Protein AF-A0A817W5U3-F1 (afdb_monomer_lite)

Structure (mmCIF, N/CA/C/O backbone):
data_AF-A0A817W5U3-F1
#
_entry.id   AF-A0A817W5U3-F1
#
loop_
_atom_site.group_PDB
_atom_site.id
_atom_site.type_symbol
_atom_site.label_atom_id
_atom_site.label_alt_id
_atom_site.label_comp_id
_atom_site.label_asym_id
_atom_site.label_entity_id
_atom_site.label_seq_id
_atom_site.pdbx_PDB_ins_code
_atom_site.Cartn_x
_atom_site.Cartn_y
_atom_site.Cartn_z
_atom_site.occupancy
_atom_site.B_iso_or_equiv
_atom_site.auth_seq_id
_atom_site.auth_comp_id
_atom_site.auth_asym_id
_atom_site.auth_atom_id
_atom_site.pdbx_PDB_model_num
ATOM 1 N N . MET A 1 1 ? 8.513 -3.688 8.263 1.00 53.25 1 MET A N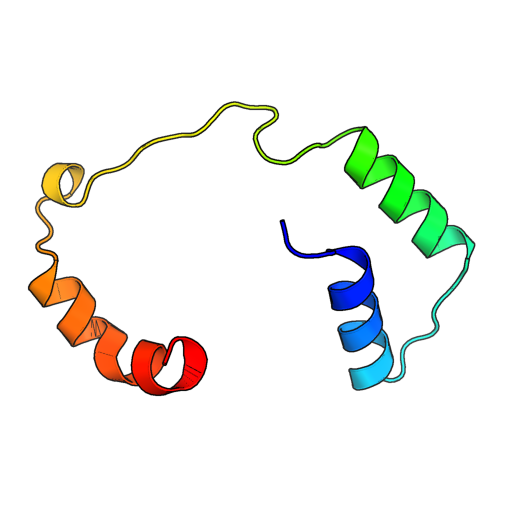 1
ATOM 2 C CA . MET A 1 1 ? 8.032 -3.123 6.985 1.00 53.25 1 MET A CA 1
ATOM 3 C C . MET A 1 1 ? 7.886 -4.263 6.002 1.00 53.25 1 MET A C 1
ATOM 5 O O . MET A 1 1 ? 8.811 -5.056 5.889 1.00 53.25 1 MET A O 1
ATOM 9 N N . SER A 1 2 ? 6.720 -4.376 5.370 1.00 70.69 2 SER A N 1
ATOM 10 C CA . SER A 1 2 ? 6.496 -5.239 4.205 1.00 70.69 2 SER A CA 1
ATOM 11 C C . SER A 1 2 ? 7.492 -4.893 3.098 1.00 70.69 2 SER A C 1
ATOM 13 O O . SER A 1 2 ? 7.831 -3.722 2.964 1.00 70.69 2 SER A O 1
ATOM 15 N N . ASN A 1 3 ? 7.929 -5.868 2.302 1.00 87.50 3 ASN A N 1
ATOM 16 C CA . ASN A 1 3 ? 8.690 -5.612 1.081 1.00 87.50 3 ASN A CA 1
ATOM 17 C C . ASN A 1 3 ? 7.719 -5.090 -0.003 1.00 87.50 3 ASN A C 1
ATOM 19 O O . ASN A 1 3 ? 6.921 -5.880 -0.512 1.00 87.50 3 ASN A O 1
ATOM 23 N N . PRO A 1 4 ? 7.690 -3.774 -0.311 1.00 91.56 4 PRO A N 1
ATOM 24 C CA . PRO A 1 4 ? 6.701 -3.215 -1.235 1.00 91.56 4 PRO A CA 1
ATOM 25 C C . PRO A 1 4 ? 6.921 -3.700 -2.671 1.00 91.56 4 PRO A C 1
ATOM 27 O O . PRO A 1 4 ? 5.955 -3.865 -3.407 1.00 91.56 4 PRO A O 1
ATOM 30 N N . ILE A 1 5 ? 8.168 -3.985 -3.052 1.00 93.44 5 ILE A N 1
ATOM 31 C CA . ILE A 1 5 ? 8.519 -4.463 -4.393 1.00 93.44 5 ILE A CA 1
ATOM 32 C C . ILE A 1 5 ? 7.904 -5.844 -4.633 1.00 93.44 5 ILE A C 1
ATOM 34 O O . ILE A 1 5 ? 7.251 -6.049 -5.653 1.00 93.44 5 ILE A O 1
ATOM 38 N N . ASP A 1 6 ? 7.991 -6.747 -3.651 1.00 94.25 6 ASP A N 1
ATOM 39 C CA . ASP A 1 6 ? 7.364 -8.074 -3.733 1.00 94.25 6 ASP A CA 1
ATOM 40 C C . ASP A 1 6 ? 5.840 -7.988 -3.889 1.00 94.25 6 ASP A C 1
ATOM 42 O O . ASP A 1 6 ? 5.225 -8.807 -4.570 1.00 94.25 6 ASP A O 1
ATOM 46 N N . VAL A 1 7 ? 5.200 -6.999 -3.254 1.00 95.00 7 VAL A N 1
ATOM 47 C CA . VAL A 1 7 ? 3.753 -6.774 -3.401 1.00 95.00 7 VAL A CA 1
ATOM 48 C C . VAL A 1 7 ? 3.425 -6.382 -4.841 1.00 95.00 7 VAL A C 1
ATOM 50 O O . VAL A 1 7 ? 2.491 -6.938 -5.417 1.00 95.00 7 VAL A O 1
ATOM 53 N N . VAL A 1 8 ? 4.191 -5.458 -5.427 1.00 95.62 8 VAL A N 1
ATOM 54 C CA . VAL A 1 8 ? 3.977 -4.994 -6.806 1.00 95.62 8 VAL A CA 1
ATOM 55 C C . VAL A 1 8 ? 4.258 -6.115 -7.809 1.00 95.62 8 VAL A C 1
ATOM 57 O O . VAL A 1 8 ? 3.477 -6.280 -8.744 1.00 95.62 8 VAL A O 1
ATOM 60 N N . HIS A 1 9 ? 5.272 -6.954 -7.570 1.00 95.44 9 HIS A N 1
ATOM 61 C CA . HIS A 1 9 ? 5.502 -8.174 -8.352 1.00 95.44 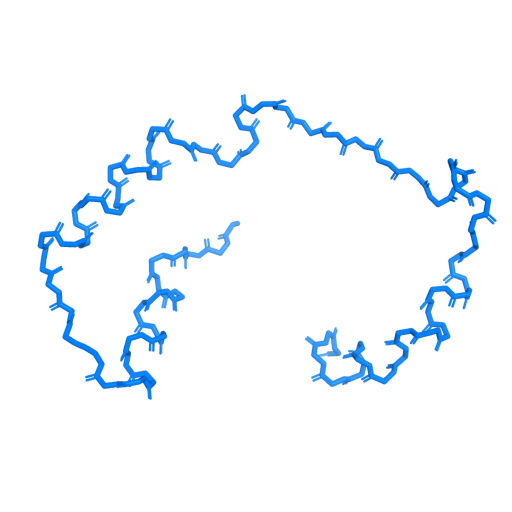9 HIS A CA 1
ATOM 62 C C . HIS A 1 9 ? 4.265 -9.073 -8.390 1.00 95.44 9 HIS A C 1
ATOM 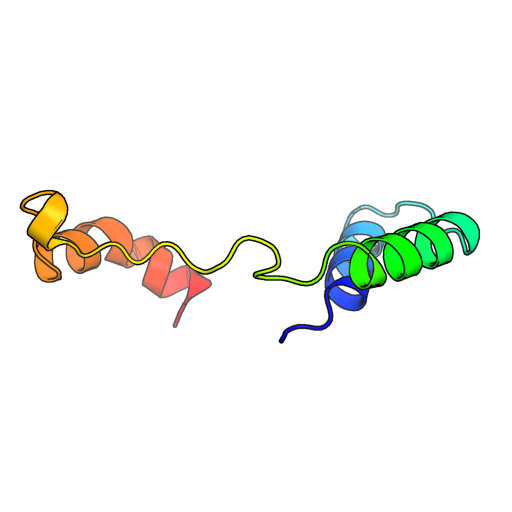64 O O . HIS A 1 9 ? 3.771 -9.389 -9.468 1.00 95.44 9 HIS A O 1
ATOM 70 N N . ARG A 1 10 ? 3.693 -9.406 -7.225 1.00 96.06 10 ARG A N 1
ATOM 71 C CA . ARG A 1 10 ? 2.485 -10.248 -7.159 1.00 96.06 10 ARG A CA 1
ATOM 72 C C . ARG A 1 10 ? 1.294 -9.641 -7.900 1.00 96.06 10 ARG A C 1
ATOM 74 O O . ARG A 1 10 ? 0.490 -10.383 -8.455 1.00 96.06 10 ARG A O 1
ATOM 81 N N . ILE A 1 11 ? 1.167 -8.313 -7.906 1.00 97.19 11 ILE A N 1
ATOM 82 C CA . ILE A 1 11 ? 0.124 -7.613 -8.669 1.00 97.19 11 ILE A CA 1
ATOM 83 C C . ILE A 1 11 ? 0.353 -7.799 -10.174 1.00 97.19 11 ILE A C 1
ATOM 85 O O . ILE A 1 11 ? -0.588 -8.130 -10.894 1.00 97.19 11 ILE A O 1
ATOM 89 N N . TYR A 1 12 ? 1.586 -7.617 -10.650 1.00 97.31 12 TYR A N 1
ATOM 90 C CA . TYR A 1 12 ? 1.923 -7.794 -12.064 1.00 97.31 12 TYR A CA 1
ATOM 91 C C . TYR A 1 12 ? 1.697 -9.234 -12.515 1.00 97.31 12 TYR A C 1
ATOM 93 O O . TYR A 1 12 ? 1.058 -9.446 -13.544 1.00 97.31 12 TYR A O 1
ATOM 101 N N . ASP A 1 13 ? 2.128 -10.205 -11.712 1.00 97.38 13 ASP A N 1
ATOM 102 C CA . ASP A 1 13 ? 1.925 -11.626 -11.987 1.00 97.38 13 ASP A CA 1
ATOM 103 C C . ASP A 1 13 ? 0.433 -11.979 -12.043 1.00 97.38 13 ASP A C 1
ATOM 105 O O . ASP A 1 13 ? -0.008 -12.667 -12.963 1.00 97.38 13 ASP A O 1
ATOM 109 N N . HIS A 1 14 ? -0.370 -11.464 -11.103 1.00 97.88 14 HIS A N 1
ATOM 110 C CA . HIS A 1 14 ? -1.814 -11.712 -11.059 1.00 97.88 14 HIS A CA 1
ATOM 111 C C . HIS A 1 14 ? -2.541 -11.223 -12.319 1.00 97.88 14 HIS A C 1
ATOM 113 O O . HIS A 1 14 ? -3.454 -11.891 -12.803 1.00 97.88 14 HIS A O 1
ATOM 119 N N . PHE A 1 15 ? -2.133 -10.073 -12.860 1.00 98.19 15 PHE A N 1
ATOM 120 C CA . PHE A 1 15 ? -2.740 -9.484 -14.056 1.00 98.19 15 PHE A CA 1
ATOM 121 C C . PHE A 1 15 ? -2.008 -9.836 -15.362 1.00 98.19 15 PHE A C 1
ATOM 123 O O . PHE A 1 15 ? -2.416 -9.369 -16.425 1.00 98.19 15 PHE A O 1
ATOM 130 N N . GLY A 1 16 ? -0.944 -10.644 -15.310 1.00 97.31 16 GLY A N 1
ATOM 131 C CA . GLY A 1 16 ? -0.137 -11.000 -16.481 1.00 97.31 16 GLY A CA 1
ATOM 132 C C . GLY A 1 16 ? 0.559 -9.802 -17.137 1.00 97.31 16 GLY A C 1
ATOM 133 O O . GLY A 1 16 ? 0.734 -9.774 -18.355 1.00 97.31 16 GLY A O 1
ATOM 134 N N . LEU A 1 17 ? 0.918 -8.784 -16.351 1.00 97.69 17 LEU A N 1
ATOM 135 C CA . LEU A 1 17 ? 1.578 -7.575 -16.838 1.00 97.69 17 LEU A CA 1
ATOM 136 C C . LEU A 1 17 ? 3.086 -7.798 -16.993 1.00 97.69 17 LEU A C 1
ATOM 138 O O . LEU A 1 17 ? 3.721 -8.490 -16.201 1.00 97.69 17 LEU A O 1
ATOM 142 N N . HIS A 1 18 ? 3.686 -7.165 -18.001 1.00 97.12 18 HIS A N 1
ATOM 143 C CA . HIS A 1 18 ? 5.125 -7.265 -18.230 1.00 97.12 18 HIS A CA 1
ATOM 144 C C . HIS A 1 18 ? 5.930 -6.553 -17.130 1.00 97.12 18 HIS A C 1
ATOM 146 O O . HIS A 1 18 ? 5.784 -5.345 -16.930 1.00 97.12 18 HIS A O 1
ATOM 152 N N . TRP A 1 19 ? 6.829 -7.290 -16.472 1.00 96.94 19 TRP A N 1
ATOM 153 C CA . TRP A 1 19 ? 7.815 -6.739 -15.541 1.00 96.94 19 TRP A CA 1
ATOM 154 C C . TRP A 1 19 ? 9.099 -6.347 -16.273 1.00 96.94 19 TRP A C 1
ATOM 156 O O . TRP A 1 19 ? 9.761 -7.201 -16.863 1.00 96.94 19 TRP A O 1
ATOM 166 N N . SER A 1 20 ? 9.475 -5.069 -16.209 1.00 96.62 20 SER A N 1
ATOM 167 C CA . SER A 1 20 ? 10.727 -4.585 -16.801 1.00 96.62 20 SER A CA 1
ATOM 168 C C . SER A 1 20 ? 11.735 -4.179 -15.731 1.00 96.62 20 SER A C 1
ATOM 170 O O . SER A 1 20 ? 11.383 -3.583 -14.714 1.00 96.62 20 SER A O 1
ATOM 172 N N . THR A 1 21 ? 13.018 -4.418 -16.002 1.00 95.69 21 THR A N 1
ATOM 173 C CA . THR A 1 21 ? 14.117 -4.006 -15.115 1.00 95.69 21 THR A CA 1
ATOM 174 C C . THR A 1 21 ? 14.168 -2.487 -14.918 1.00 95.69 21 THR A C 1
ATOM 176 O O . THR A 1 21 ? 14.489 -2.015 -13.833 1.00 95.69 21 THR A O 1
ATOM 179 N N . VAL A 1 22 ? 13.810 -1.703 -15.944 1.00 97.19 22 VAL A N 1
ATOM 180 C CA . VAL A 1 22 ? 13.771 -0.230 -15.856 1.00 97.19 22 VAL A CA 1
ATOM 181 C C . VAL A 1 22 ? 12.722 0.232 -14.842 1.00 97.19 22 VAL A C 1
ATOM 183 O O . VAL A 1 22 ? 12.990 1.134 -14.050 1.00 97.19 22 VAL A O 1
ATOM 186 N N . PHE A 1 23 ? 11.548 -0.406 -14.837 1.00 95.75 23 PHE A N 1
ATOM 187 C CA . PHE A 1 23 ? 10.490 -0.116 -13.870 1.00 95.75 23 PHE A CA 1
ATOM 188 C C . PHE A 1 23 ? 10.934 -0.426 -12.437 1.00 95.75 23 PHE A C 1
ATOM 190 O O . PHE A 1 23 ? 10.746 0.397 -11.542 1.00 95.75 23 PHE A O 1
ATOM 197 N N . GLU A 1 24 ? 11.574 -1.575 -12.226 1.00 96.06 24 GLU A N 1
ATOM 198 C CA . GLU A 1 24 ? 12.055 -1.974 -10.904 1.00 96.06 24 GLU A CA 1
ATOM 199 C C . GLU A 1 24 ? 13.107 -1.006 -10.347 1.00 96.06 24 GLU A C 1
ATOM 201 O O . GLU A 1 24 ? 12.986 -0.568 -9.204 1.00 96.06 24 GLU A O 1
ATOM 206 N N . ILE A 1 25 ? 14.087 -0.602 -11.164 1.00 97.00 25 ILE A N 1
ATOM 207 C CA . ILE A 1 25 ? 15.117 0.373 -10.768 1.00 97.00 25 ILE A CA 1
ATOM 208 C C . ILE A 1 25 ? 14.478 1.712 -10.381 1.00 97.00 25 ILE A C 1
ATOM 210 O O . ILE A 1 25 ? 14.813 2.282 -9.342 1.00 97.00 25 ILE A O 1
ATOM 214 N N . ALA A 1 26 ? 13.529 2.205 -11.183 1.00 96.69 26 ALA A N 1
ATOM 215 C CA . ALA A 1 26 ? 12.831 3.454 -10.889 1.00 96.69 26 ALA A CA 1
ATOM 216 C C . ALA A 1 26 ? 12.037 3.370 -9.573 1.00 96.69 26 ALA A C 1
ATOM 218 O O . ALA A 1 26 ? 12.061 4.303 -8.768 1.00 96.69 26 ALA A O 1
ATOM 219 N N . MET A 1 27 ? 11.375 2.238 -9.317 1.00 95.62 27 MET A N 1
ATOM 220 C CA . MET A 1 27 ? 10.647 1.995 -8.071 1.00 95.62 27 MET A CA 1
ATOM 221 C C . MET A 1 27 ? 11.588 1.925 -6.858 1.00 95.62 27 MET A C 1
ATOM 223 O O . MET A 1 27 ? 11.294 2.526 -5.824 1.00 95.62 27 MET A O 1
ATOM 227 N N . GLN A 1 28 ? 12.730 1.242 -6.978 1.00 95.31 28 GLN A N 1
ATOM 228 C CA . GLN A 1 28 ? 13.754 1.190 -5.930 1.00 95.31 28 GLN A CA 1
ATOM 229 C C . GLN A 1 28 ? 14.276 2.589 -5.592 1.00 95.31 28 GLN A C 1
ATOM 231 O O . GLN A 1 28 ? 14.323 2.962 -4.419 1.00 95.31 28 GLN A O 1
ATOM 236 N N . GLN A 1 29 ? 14.606 3.389 -6.609 1.00 96.75 29 GLN A N 1
ATOM 237 C CA . GLN A 1 29 ? 15.060 4.765 -6.417 1.00 96.75 29 GLN A CA 1
ATOM 238 C C . GLN A 1 29 ? 13.993 5.616 -5.720 1.00 96.75 29 GLN A C 1
ATOM 240 O O . GLN A 1 29 ? 14.292 6.327 -4.759 1.00 96.75 29 GLN A O 1
ATOM 245 N N . TRP A 1 30 ? 12.731 5.492 -6.134 1.00 95.44 30 TRP A N 1
ATOM 246 C CA . TRP A 1 30 ? 11.637 6.235 -5.517 1.00 95.44 30 TRP A CA 1
ATOM 247 C C . TRP A 1 30 ? 11.479 5.916 -4.026 1.00 95.44 30 TRP A C 1
ATOM 249 O O . TRP A 1 30 ? 11.271 6.832 -3.230 1.00 95.44 30 TRP A O 1
ATOM 259 N N . LEU A 1 31 ? 11.613 4.645 -3.629 1.00 93.31 31 LEU A N 1
ATOM 260 C CA . LEU A 1 31 ? 11.533 4.221 -2.225 1.00 93.31 31 LEU A CA 1
ATOM 261 C C . LEU A 1 31 ? 12.674 4.795 -1.374 1.00 93.31 31 LEU A C 1
ATOM 263 O O . LEU A 1 31 ? 12.451 5.139 -0.213 1.00 93.31 31 LEU A O 1
ATOM 267 N N . VAL A 1 32 ? 13.873 4.931 -1.949 1.00 93.38 32 VAL A N 1
ATOM 268 C CA . VAL A 1 32 ? 15.022 5.577 -1.291 1.00 93.38 32 VAL A CA 1
ATOM 269 C C . VAL A 1 32 ? 14.772 7.074 -1.097 1.00 93.38 32 VAL A C 1
ATOM 271 O O . VAL A 1 32 ? 15.048 7.615 -0.028 1.00 93.38 32 VAL A O 1
ATOM 274 N N . GLU A 1 33 ? 14.216 7.750 -2.101 1.00 95.12 33 GLU A N 1
ATOM 275 C CA . GLU A 1 33 ? 13.943 9.193 -2.060 1.00 95.12 33 GLU A CA 1
ATOM 276 C C . GLU A 1 33 ? 12.710 9.553 -1.209 1.00 95.12 33 GLU A C 1
ATOM 278 O O . GLU A 1 33 ? 12.588 10.680 -0.703 1.00 95.12 33 GLU A O 1
ATOM 283 N N . ASN A 1 34 ? 11.789 8.602 -1.034 1.00 92.25 34 ASN A N 1
ATOM 284 C CA . ASN A 1 34 ? 10.500 8.783 -0.367 1.00 92.25 34 ASN A CA 1
ATOM 285 C C . ASN A 1 34 ? 10.268 7.723 0.720 1.00 92.25 34 ASN A C 1
ATOM 287 O O . ASN A 1 34 ? 9.291 6.970 0.655 1.00 92.25 34 ASN A O 1
ATOM 291 N N . PRO A 1 35 ? 11.128 7.670 1.756 1.00 89.56 35 PRO A N 1
ATOM 292 C CA . PRO A 1 35 ? 10.940 6.733 2.851 1.00 89.56 35 PRO A CA 1
ATOM 293 C C . PRO A 1 35 ? 9.607 6.986 3.563 1.00 89.56 35 PRO A C 1
ATOM 295 O O . PRO A 1 35 ? 9.165 8.127 3.745 1.00 89.56 35 PRO A O 1
ATOM 298 N N . GLN A 1 36 ? 8.962 5.907 4.005 1.00 86.31 36 GLN A N 1
ATOM 299 C CA . GLN A 1 36 ? 7.713 6.003 4.755 1.00 86.31 36 GLN A CA 1
ATOM 300 C C . GLN A 1 36 ? 7.917 6.857 6.015 1.00 86.31 36 GLN A C 1
ATOM 302 O O . GLN A 1 36 ? 8.859 6.650 6.775 1.00 86.31 36 GLN A O 1
ATOM 307 N N . GLY A 1 37 ? 7.012 7.808 6.252 1.00 84.62 37 GLY A N 1
ATOM 308 C CA . GLY A 1 37 ? 7.105 8.710 7.402 1.00 84.62 37 GLY A CA 1
ATOM 309 C C . GLY A 1 37 ? 8.026 9.917 7.197 1.00 84.62 37 GLY A C 1
ATOM 310 O O . GLY A 1 37 ? 8.264 10.641 8.160 1.00 84.62 37 GLY A O 1
ATOM 311 N N . LYS A 1 38 ? 8.491 10.192 5.966 1.00 86.62 38 LYS A N 1
ATOM 312 C CA . LYS A 1 38 ? 9.289 11.388 5.613 1.00 86.62 38 LYS A CA 1
ATOM 313 C C . LYS A 1 38 ? 8.700 12.713 6.123 1.00 86.62 38 LYS A C 1
ATOM 315 O O . LYS A 1 38 ? 9.456 13.626 6.421 1.00 86.62 38 LYS A O 1
ATOM 320 N N . GLN A 1 39 ? 7.374 12.813 6.235 1.00 86.19 39 GLN A N 1
ATOM 321 C CA . GLN A 1 39 ? 6.657 14.012 6.704 1.00 86.19 39 GLN A CA 1
ATOM 322 C C . GLN A 1 39 ? 6.194 13.914 8.171 1.00 86.19 39 GLN A C 1
ATOM 324 O O . GLN A 1 39 ? 5.326 14.663 8.609 1.00 86.19 39 GLN A O 1
ATOM 329 N N . GLY A 1 40 ? 6.756 12.981 8.943 1.00 86.81 40 GLY A N 1
ATOM 330 C CA . GLY A 1 40 ? 6.287 12.678 10.291 1.00 86.81 40 GLY A CA 1
ATOM 331 C C . GLY A 1 40 ? 4.978 11.884 10.299 1.00 86.81 40 GLY A C 1
ATOM 332 O O . GLY A 1 40 ? 4.393 11.570 9.260 1.00 86.81 40 GLY A O 1
ATOM 333 N N . ARG A 1 41 ? 4.537 11.501 11.501 1.00 84.94 41 ARG A N 1
ATOM 334 C CA . ARG A 1 41 ? 3.298 10.743 11.706 1.00 84.94 41 ARG A CA 1
ATOM 335 C C . ARG A 1 41 ? 2.237 11.657 12.300 1.00 84.94 41 ARG A C 1
ATOM 337 O O . ARG A 1 41 ? 2.401 12.145 13.414 1.00 84.94 41 ARG A O 1
ATOM 344 N N . HIS A 1 42 ? 1.131 11.830 11.588 1.00 85.75 42 HIS A N 1
ATOM 345 C CA . HIS A 1 42 ? -0.077 12.386 12.184 1.00 85.75 42 HIS A CA 1
ATOM 346 C C . HIS A 1 42 ? -0.714 11.322 13.084 1.00 85.75 42 HIS A C 1
ATOM 348 O O . HIS A 1 42 ? -0.931 10.186 12.657 1.00 85.75 42 HIS A O 1
ATOM 354 N N . SER A 1 43 ? -0.955 11.675 14.346 1.00 84.94 43 SER A N 1
ATOM 355 C CA . SER A 1 43 ? -1.656 10.822 15.302 1.00 84.94 43 SER A CA 1
ATOM 356 C C . SER A 1 43 ? -3.079 11.331 15.451 1.00 84.94 43 SER A C 1
ATOM 358 O O . SER A 1 43 ? -3.273 12.496 15.780 1.00 84.94 43 SER A O 1
ATOM 360 N N . TYR A 1 44 ? -4.045 10.446 15.231 1.00 89.69 44 TYR A N 1
ATOM 361 C CA . TYR A 1 44 ? -5.466 10.710 15.422 1.00 89.69 44 TYR A CA 1
ATOM 362 C C . TYR A 1 44 ? -6.017 9.734 16.450 1.00 89.69 44 TYR A C 1
ATOM 364 O O . TYR A 1 44 ? -5.622 8.564 16.475 1.00 89.69 44 TYR A O 1
ATOM 372 N N . SER A 1 45 ? -6.931 10.209 17.287 1.00 91.12 45 SER A N 1
ATOM 373 C CA . SER A 1 45 ? -7.672 9.384 18.230 1.00 91.12 45 SER A CA 1
ATOM 374 C C . SER A 1 45 ? -9.149 9.331 17.846 1.00 91.12 45 SER A C 1
ATOM 376 O O . SER A 1 45 ? -9.692 10.281 17.290 1.00 91.12 45 SER A O 1
ATOM 378 N N . LEU A 1 46 ? -9.836 8.235 18.184 1.00 93.69 46 LEU A N 1
ATOM 379 C CA . LEU A 1 46 ? -11.290 8.146 17.988 1.00 93.69 46 LEU A CA 1
ATOM 380 C C . LEU A 1 46 ? -12.039 9.248 18.759 1.00 93.69 46 LEU A C 1
ATOM 382 O O . LEU A 1 46 ? -13.065 9.745 18.296 1.00 93.69 46 LEU A O 1
ATOM 386 N N . LYS A 1 47 ? -11.479 9.688 19.897 1.00 92.19 47 LYS A N 1
ATOM 387 C CA . LYS A 1 47 ? -12.044 10.765 20.719 1.00 92.19 47 LYS A CA 1
ATOM 388 C C . LYS A 1 47 ? -12.083 12.100 19.982 1.00 92.19 47 LYS A C 1
ATOM 390 O O . LYS A 1 47 ? -13.017 12.860 20.210 1.00 92.19 47 LYS A O 1
ATOM 395 N N . ASP A 1 48 ? -11.137 12.353 19.076 1.00 94.50 48 ASP A N 1
ATOM 396 C CA . ASP A 1 48 ? -11.078 13.593 18.286 1.00 94.50 48 ASP A CA 1
ATOM 397 C C . ASP A 1 48 ? -12.328 13.755 17.400 1.00 94.50 48 ASP A C 1
ATOM 399 O O . ASP A 1 48 ? -12.689 14.866 17.019 1.00 94.50 48 ASP A O 1
ATO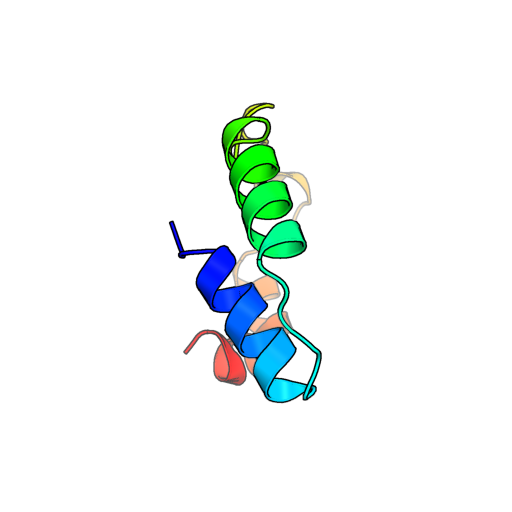M 403 N N . PHE A 1 49 ? -13.013 12.643 17.119 1.00 93.81 49 PHE A N 1
ATOM 404 C CA . PHE A 1 49 ? -14.210 12.565 16.285 1.00 93.81 49 PHE A CA 1
ATOM 405 C C . PHE A 1 49 ? -15.449 12.094 17.055 1.00 93.81 49 PHE A C 1
ATOM 407 O O . PHE A 1 49 ? -16.472 11.796 16.444 1.00 93.81 49 PHE A O 1
ATOM 414 N N . ASN A 1 50 ? -15.371 12.022 18.390 1.00 94.62 50 ASN A N 1
ATOM 415 C CA . ASN A 1 50 ? -16.436 11.510 19.255 1.00 94.62 50 ASN A CA 1
ATOM 416 C C . ASN A 1 50 ? -16.905 10.083 18.885 1.00 94.62 50 ASN A C 1
ATOM 418 O O . ASN A 1 50 ? -18.074 9.746 19.060 1.00 94.62 50 ASN A O 1
ATOM 422 N N . LEU A 1 51 ? -15.986 9.255 18.375 1.00 96.00 51 LEU A N 1
ATOM 423 C CA . LEU A 1 51 ? -16.224 7.856 18.016 1.00 96.00 51 LEU A CA 1
ATOM 424 C C . LEU A 1 51 ? -15.783 6.922 19.146 1.00 96.00 51 LEU A C 1
ATOM 426 O O . LEU A 1 51 ? -14.813 7.203 19.863 1.00 96.00 51 LEU A O 1
ATOM 430 N N . LYS A 1 52 ? -16.461 5.780 19.276 1.00 95.44 52 LYS A N 1
ATOM 431 C CA . LYS A 1 52 ? -16.090 4.706 20.206 1.00 95.44 52 LYS A CA 1
ATOM 432 C C . LYS A 1 52 ? -15.504 3.510 19.465 1.00 95.44 52 LYS A C 1
ATOM 434 O O . LYS A 1 52 ? -15.833 3.249 18.311 1.00 95.44 52 LYS A O 1
ATOM 439 N N . PHE A 1 53 ? -14.620 2.774 20.132 1.00 93.56 53 PHE A N 1
ATOM 440 C CA . PHE A 1 53 ? -13.950 1.621 19.528 1.00 93.56 53 PHE A CA 1
ATOM 441 C C . PHE A 1 53 ? -14.947 0.508 19.184 1.00 93.56 53 PHE A C 1
ATOM 443 O O . PHE A 1 53 ? -14.888 -0.058 18.099 1.00 93.56 53 PHE A O 1
ATOM 450 N N . GLU A 1 54 ? -15.927 0.282 20.055 1.00 94.94 54 GLU A N 1
ATOM 451 C CA . GLU A 1 54 ? -16.968 -0.735 19.909 1.00 94.94 54 GLU A CA 1
ATOM 452 C C . GLU A 1 54 ? -17.855 -0.481 18.678 1.00 94.94 54 GLU A C 1
ATOM 454 O O . GLU A 1 54 ? -18.304 -1.419 18.015 1.00 94.94 54 GLU A O 1
ATOM 459 N N . GLU A 1 55 ? -18.084 0.793 18.340 1.00 94.50 55 GLU A N 1
ATOM 460 C CA . GLU A 1 55 ? -18.823 1.196 17.138 1.00 94.50 55 GLU A CA 1
ATOM 461 C C . GLU A 1 55 ? -18.030 0.848 15.871 1.00 94.50 55 GLU A C 1
ATOM 463 O O . GLU A 1 55 ? -18.594 0.324 14.912 1.00 94.50 55 GLU A O 1
ATOM 468 N N . ILE A 1 56 ? -16.712 1.077 15.883 1.00 95.19 56 ILE A N 1
ATOM 469 C CA . ILE A 1 56 ? -15.812 0.717 14.779 1.00 95.19 56 ILE A CA 1
ATOM 470 C C . ILE A 1 56 ? -15.730 -0.803 14.626 1.00 95.19 56 ILE A C 1
ATOM 472 O O . ILE A 1 56 ? -15.900 -1.309 13.520 1.00 95.19 56 ILE A O 1
ATOM 476 N N . GLU A 1 57 ? -15.524 -1.545 15.713 1.00 95.00 57 GLU A N 1
ATOM 477 C CA . GLU A 1 57 ? -15.481 -3.009 15.655 1.00 95.00 57 GLU A CA 1
ATOM 478 C C . GLU A 1 57 ? -16.773 -3.594 15.093 1.00 95.00 57 GLU A C 1
ATOM 480 O O . GLU A 1 57 ? -16.724 -4.453 14.215 1.00 95.00 57 GLU A O 1
ATOM 485 N N . THR A 1 58 ? -17.925 -3.086 15.536 1.00 96.44 58 THR A N 1
ATOM 486 C CA . THR A 1 58 ? -19.229 -3.540 15.041 1.00 96.44 58 THR A CA 1
ATOM 487 C C . THR A 1 58 ? -19.400 -3.218 13.558 1.00 96.44 58 THR A C 1
ATOM 489 O O . THR A 1 58 ? -19.813 -4.080 12.784 1.00 96.44 58 THR A O 1
ATOM 492 N N . HIS A 1 59 ? -19.059 -1.999 13.131 1.00 96.38 59 HIS A N 1
ATOM 493 C CA . HIS A 1 59 ? -19.213 -1.586 11.736 1.00 96.38 59 HIS A CA 1
ATOM 494 C C . HIS A 1 59 ? -18.295 -2.334 10.768 1.00 96.38 59 HIS A C 1
ATOM 496 O O . HIS A 1 59 ? -18.698 -2.591 9.635 1.00 96.38 59 HIS A O 1
ATOM 502 N N . TYR A 1 60 ? -17.085 -2.697 11.197 1.00 95.88 60 TYR A N 1
ATOM 503 C CA . TYR A 1 60 ? -16.100 -3.377 10.353 1.00 95.88 60 TYR A CA 1
ATOM 504 C C . TYR A 1 60 ? -15.975 -4.877 10.647 1.00 95.88 60 TYR A C 1
ATOM 506 O O . TYR A 1 60 ? -15.045 -5.508 10.144 1.00 95.88 60 TYR A O 1
ATOM 514 N N . ALA A 1 61 ? -16.896 -5.465 11.418 1.00 96.12 61 ALA A N 1
ATOM 515 C CA . ALA A 1 61 ? -16.811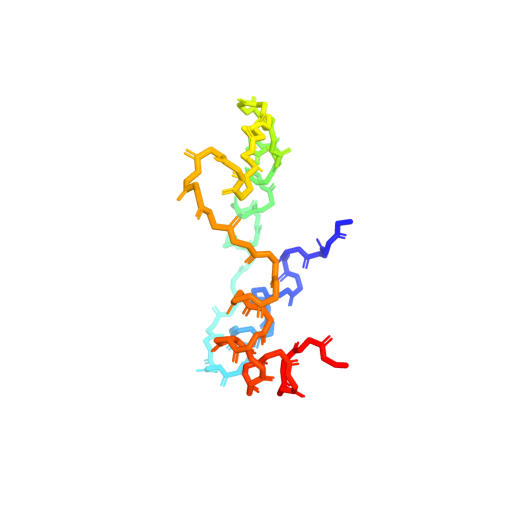 -6.855 11.868 1.00 96.12 61 ALA A CA 1
ATOM 516 C C . ALA A 1 61 ? -16.617 -7.840 10.702 1.00 96.12 61 ALA A C 1
ATOM 518 O O . ALA A 1 61 ? -15.703 -8.665 10.731 1.00 96.12 61 ALA A O 1
ATOM 519 N N . ASP A 1 62 ? -17.421 -7.707 9.645 1.00 96.31 62 ASP A N 1
ATOM 520 C CA . ASP A 1 62 ? -17.350 -8.586 8.475 1.00 96.31 62 ASP A CA 1
ATOM 521 C C . ASP A 1 62 ? -16.037 -8.416 7.701 1.00 96.31 62 ASP A C 1
ATOM 523 O O . ASP A 1 62 ? -15.396 -9.399 7.333 1.00 96.31 62 ASP A O 1
ATOM 527 N N . TYR A 1 63 ? -15.596 -7.172 7.493 1.00 96.12 63 TYR A N 1
ATOM 528 C CA . TYR A 1 63 ? -14.342 -6.881 6.796 1.00 96.12 63 TYR A CA 1
ATOM 529 C C . TYR A 1 63 ? -13.139 -7.444 7.558 1.00 96.12 63 TYR A C 1
ATOM 531 O O . TYR A 1 63 ? -12.308 -8.156 6.991 1.00 96.12 63 TYR A O 1
ATOM 539 N N . THR A 1 64 ? -13.072 -7.165 8.861 1.00 94.62 64 THR A N 1
ATOM 540 C CA . THR A 1 64 ? -12.001 -7.635 9.743 1.00 94.62 64 THR A CA 1
ATOM 541 C C . THR A 1 64 ? -11.966 -9.159 9.779 1.00 94.62 64 THR A C 1
ATOM 543 O O . THR A 1 64 ? -10.893 -9.741 9.657 1.00 94.62 64 THR A O 1
ATOM 546 N N . LYS A 1 65 ? -13.126 -9.823 9.839 1.00 95.06 65 LYS A N 1
ATOM 547 C CA . LYS A 1 65 ? -13.217 -11.288 9.805 1.00 95.06 65 LYS A CA 1
ATOM 548 C C . LYS A 1 65 ? -12.652 -11.900 8.519 1.00 95.06 65 LYS A C 1
ATOM 550 O O . LYS A 1 65 ? -12.119 -13.003 8.565 1.00 9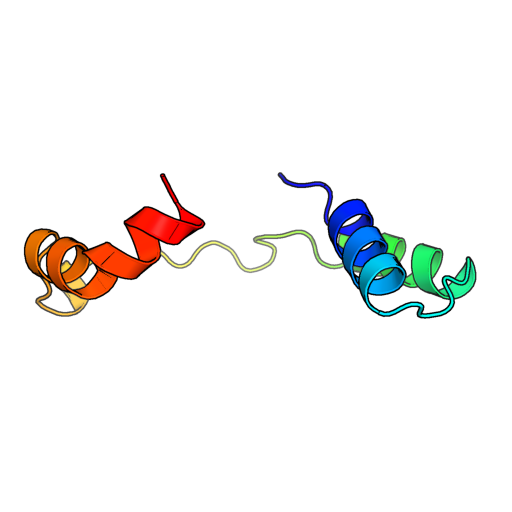5.06 65 LYS A O 1
ATOM 555 N N . ILE A 1 66 ? -12.799 -11.226 7.380 1.00 94.88 66 ILE A N 1
ATOM 556 C CA . ILE A 1 66 ? -12.347 -11.745 6.082 1.00 94.88 66 ILE A CA 1
ATOM 557 C C . ILE A 1 66 ? -10.859 -11.454 5.845 1.00 94.88 66 ILE A C 1
ATOM 559 O O . ILE A 1 66 ? -10.167 -12.288 5.265 1.00 94.88 66 ILE A O 1
ATOM 563 N N . PHE A 1 67 ? -10.366 -10.285 6.267 1.00 92.38 67 PHE A N 1
ATOM 564 C CA . PHE A 1 67 ? -9.065 -9.767 5.821 1.00 92.38 67 PHE A CA 1
ATOM 565 C C . PHE A 1 67 ? -8.040 -9.498 6.932 1.00 92.38 67 PHE A C 1
ATOM 567 O O . PHE A 1 67 ? -6.879 -9.243 6.612 1.00 92.38 67 PHE A O 1
ATOM 574 N N . LEU A 1 68 ? -8.437 -9.510 8.208 1.00 85.12 68 LEU A N 1
ATOM 575 C CA . LEU A 1 68 ? -7.579 -9.161 9.353 1.00 85.12 68 LEU A CA 1
ATOM 576 C C . LEU A 1 68 ? -7.541 -10.240 10.454 1.00 85.12 68 LEU A C 1
ATOM 578 O O . LEU A 1 68 ? -6.879 -10.018 11.469 1.00 85.12 68 LEU A O 1
ATOM 582 N N . ALA A 1 69 ? -8.250 -11.360 10.269 1.00 63.56 69 ALA A N 1
ATOM 583 C CA . ALA A 1 69 ? -8.277 -12.501 11.188 1.00 63.56 69 ALA A CA 1
ATOM 584 C C . ALA A 1 69 ? -7.055 -13.420 11.039 1.00 63.56 69 ALA A C 1
ATOM 586 O O . ALA A 1 69 ? -6.563 -13.582 9.898 1.00 63.56 69 ALA A O 1
#

pLDDT: mean 92.39, std 7.52, range [53.25, 98.19]

Sequence (69 aa):
MSNPIDVVHRIYDHFGLHWSTVFEIAMQQWLVENPQGKQGRHSYSLKDFNLKFEEIETHYADYTKIFLA

Secondary structure (DSSP, 8-state):
---HHHHHHHHHHHHTPPP-HHHHHHHHHHHHHS-TTTT------GGGGT--HHHHHHHTHHHHHHHT-

Radius of gyration: 18.15 Å; chains: 1; bounding box: 34×26×39 Å

Foldseek 3Di:
DDPVLVVVVVVCVVVVHDDDPVVSVVVVVVCVVDPPQPVHDDDDDCVVVPHDPVVVCVVCVVVCVVPVD